Protein AF-A0A6P0SW11-F1 (afdb_monomer)

Solvent-accessible surface area (backbone atoms only — not comparable to full-atom values): 5640 Å² total; per-residue (Å²): 92,51,61,41,74,94,49,58,41,46,24,47,91,90,39,73,54,66,67,67,46,71,48,77,40,77,90,79,73,42,77,46,79,41,57,68,57,85,79,71,82,98,61,69,75,45,81,43,76,32,81,65,41,77,54,76,73,45,80,44,78,50,73,45,66,45,66,55,95,58,100,70,68,53,80,39,79,76,50,70,49,79,47,73,42,76,133

Structure (mmCIF, N/CA/C/O backbone):
data_AF-A0A6P0SW11-F1
#
_entry.id   AF-A0A6P0SW11-F1
#
loop_
_atom_site.group_PDB
_atom_site.id
_atom_site.type_symbol
_atom_site.label_atom_id
_atom_site.label_alt_id
_atom_site.label_comp_id
_atom_site.label_asym_id
_atom_site.label_entity_id
_atom_site.label_seq_id
_atom_site.pdbx_PDB_ins_code
_atom_site.Cartn_x
_atom_site.Cartn_y
_atom_site.Cartn_z
_atom_site.occupancy
_atom_site.B_iso_or_equiv
_atom_site.auth_seq_id
_atom_site.auth_comp_id
_atom_site.auth_asym_id
_atom_site.auth_atom_id
_atom_site.pdbx_PDB_model_num
ATOM 1 N N . GLY A 1 1 ? 5.509 -0.456 -13.074 1.00 86.38 1 GLY A N 1
ATOM 2 C CA . GLY A 1 1 ? 4.177 -1.037 -13.332 1.00 86.38 1 GLY A CA 1
ATOM 3 C C . GLY A 1 1 ? 3.127 0.047 -13.225 1.00 86.38 1 GLY A C 1
ATOM 4 O O . GLY A 1 1 ? 3.487 1.208 -13.073 1.00 86.38 1 GLY A O 1
ATOM 5 N N . LYS A 1 2 ? 1.848 -0.303 -13.325 1.00 92.88 2 LYS A N 1
ATOM 6 C CA . LYS A 1 2 ? 0.720 0.606 -13.076 1.00 92.88 2 LYS A CA 1
ATOM 7 C C . LYS A 1 2 ? -0.438 -0.155 -12.440 1.00 92.88 2 LYS A C 1
ATOM 9 O O . LYS A 1 2 ? -0.544 -1.361 -12.633 1.00 92.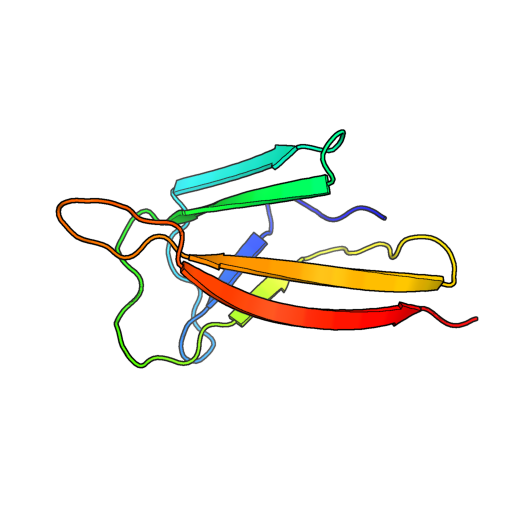88 2 LYS A O 1
ATOM 14 N N . PHE A 1 3 ? -1.300 0.560 -11.744 1.00 95.75 3 PHE A N 1
ATOM 15 C CA . PHE A 1 3 ? -2.541 0.063 -11.162 1.00 95.75 3 PHE A CA 1
ATOM 16 C C . PHE A 1 3 ? -3.591 1.174 -11.231 1.00 95.75 3 PHE A C 1
ATOM 18 O O . PHE A 1 3 ? -3.261 2.322 -11.546 1.00 95.75 3 PHE A O 1
ATOM 25 N N . ASP A 1 4 ? -4.846 0.808 -11.008 1.00 96.56 4 ASP A N 1
ATOM 26 C CA . ASP A 1 4 ? -5.979 1.727 -11.010 1.00 96.56 4 ASP A CA 1
ATOM 27 C C . ASP A 1 4 ? -6.167 2.314 -9.607 1.00 96.56 4 ASP A C 1
ATOM 29 O O . ASP A 1 4 ? -6.544 1.597 -8.682 1.00 96.56 4 ASP A O 1
ATOM 33 N N . VAL A 1 5 ? -5.827 3.596 -9.444 1.00 95.50 5 VAL A N 1
ATOM 34 C CA . VAL A 1 5 ? -5.825 4.281 -8.139 1.00 95.50 5 VAL A CA 1
ATOM 35 C C . VAL A 1 5 ? -7.245 4.410 -7.584 1.00 95.50 5 VAL A C 1
ATOM 37 O O .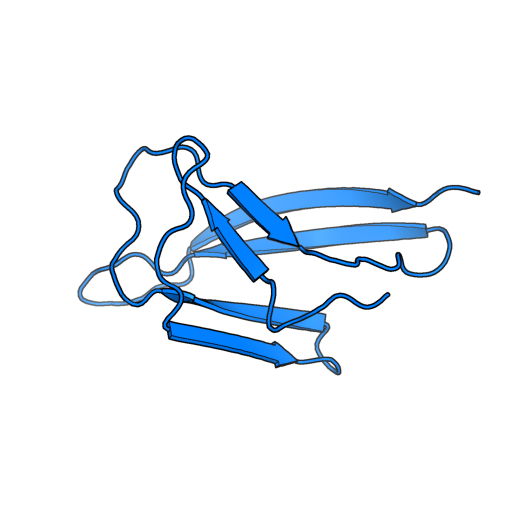 VAL A 1 5 ? -7.442 4.257 -6.383 1.00 95.50 5 VAL A O 1
ATOM 40 N N . ASP A 1 6 ? -8.234 4.567 -8.466 1.00 95.69 6 ASP A N 1
ATOM 41 C CA . ASP A 1 6 ? -9.650 4.713 -8.107 1.00 95.69 6 ASP A CA 1
ATOM 42 C C . ASP A 1 6 ? -10.298 3.375 -7.696 1.00 95.69 6 ASP A C 1
ATOM 44 O O . ASP A 1 6 ? -11.468 3.327 -7.321 1.00 95.69 6 ASP A O 1
ATOM 48 N N . LYS A 1 7 ? -9.553 2.265 -7.793 1.00 97.00 7 LYS A N 1
ATOM 49 C CA . LYS A 1 7 ? -10.007 0.903 -7.465 1.00 97.00 7 LYS A CA 1
ATOM 50 C C . LYS A 1 7 ? -9.084 0.193 -6.479 1.00 97.00 7 LYS A C 1
ATOM 52 O O . LYS A 1 7 ? -8.912 -1.031 -6.552 1.00 97.00 7 LYS A O 1
ATOM 57 N N . ILE A 1 8 ? -8.457 0.967 -5.601 1.00 97.44 8 ILE A N 1
ATOM 58 C CA . ILE A 1 8 ? -7.749 0.435 -4.441 1.00 97.44 8 ILE A CA 1
ATOM 59 C C . ILE A 1 8 ? -8.762 0.178 -3.332 1.00 97.44 8 ILE A C 1
ATOM 61 O O . ILE A 1 8 ? -9.596 1.028 -3.034 1.00 97.44 8 ILE A O 1
ATOM 65 N N . GLU A 1 9 ? -8.662 -0.991 -2.706 1.00 97.81 9 GLU A N 1
ATOM 66 C CA . GLU A 1 9 ? -9.488 -1.348 -1.557 1.00 97.81 9 GLU A CA 1
ATOM 67 C C . GLU A 1 9 ? -8.613 -1.760 -0.375 1.00 97.81 9 GLU A C 1
ATOM 69 O O . GLU A 1 9 ? -7.570 -2.401 -0.536 1.00 97.81 9 GLU A O 1
ATOM 74 N N . VAL A 1 10 ? -9.098 -1.439 0.821 1.00 96.62 10 VAL A N 1
ATOM 75 C CA . VAL A 1 10 ? -8.616 -2.004 2.080 1.00 96.62 10 VAL A CA 1
ATOM 76 C C . VAL A 1 10 ? -9.732 -2.880 2.615 1.00 96.62 10 VAL A C 1
ATOM 78 O O . VAL A 1 10 ? -10.832 -2.384 2.864 1.00 96.62 10 VAL A O 1
ATOM 81 N N . ARG A 1 11 ? -9.481 -4.181 2.752 1.00 96.88 11 ARG A N 1
ATOM 82 C CA . ARG A 1 11 ? -10.497 -5.140 3.190 1.00 96.88 11 ARG A CA 1
ATOM 83 C C . ARG A 1 11 ? -10.171 -5.729 4.549 1.00 96.88 11 ARG A C 1
ATOM 85 O O . ARG A 1 11 ? -9.012 -5.980 4.859 1.00 96.88 11 ARG A O 1
ATOM 92 N N . VAL A 1 12 ? -11.224 -5.993 5.313 1.00 94.81 12 VAL A N 1
ATOM 93 C CA . VAL A 1 12 ? -11.206 -6.809 6.530 1.00 94.81 12 VAL A CA 1
ATOM 94 C C . VAL A 1 12 ? -12.286 -7.870 6.371 1.00 94.81 12 VAL A C 1
ATOM 96 O O . VAL A 1 12 ? -13.407 -7.555 5.967 1.00 94.81 12 VAL A O 1
ATOM 99 N N . ASP A 1 13 ? -11.935 -9.136 6.598 1.00 91.94 13 ASP A N 1
ATOM 100 C CA . ASP A 1 13 ? -12.826 -10.290 6.397 1.00 91.94 13 ASP A CA 1
ATOM 101 C C . ASP A 1 13 ? -13.526 -10.295 5.023 1.00 91.94 13 ASP A C 1
ATOM 103 O O . ASP A 1 13 ? -14.723 -10.573 4.892 1.00 91.94 13 ASP A O 1
ATOM 107 N N . GLY A 1 14 ? -12.782 -9.923 3.976 1.00 92.88 14 GLY A N 1
ATOM 108 C CA . GLY A 1 14 ? -13.272 -9.856 2.597 1.00 92.88 14 GLY A CA 1
ATOM 109 C C . GLY A 1 14 ? -14.223 -8.690 2.289 1.00 92.88 14 GLY A C 1
ATOM 110 O O . GLY A 1 14 ? -14.714 -8.600 1.163 1.00 92.88 14 GLY A O 1
ATOM 111 N N . LYS A 1 15 ? -14.485 -7.785 3.241 1.00 94.69 15 LYS A N 1
ATOM 112 C CA . LYS A 1 15 ? -15.324 -6.592 3.046 1.00 94.69 15 LYS A CA 1
ATOM 113 C C . LYS A 1 15 ? -14.464 -5.347 2.892 1.00 94.69 15 LYS A C 1
ATOM 115 O O . LYS A 1 15 ? -13.600 -5.103 3.726 1.00 94.69 15 LYS A O 1
ATOM 120 N N . SER A 1 16 ? -14.733 -4.545 1.862 1.00 96.19 16 SER A N 1
ATOM 121 C CA . SER A 1 16 ? -14.060 -3.255 1.688 1.00 96.19 16 SER A CA 1
ATOM 122 C C . SER A 1 16 ? -14.494 -2.267 2.765 1.00 96.19 16 SER A C 1
ATOM 124 O O . SER A 1 16 ? -15.688 -2.078 2.999 1.00 96.19 16 SER A O 1
ATOM 126 N N . LEU A 1 17 ? -13.510 -1.623 3.381 1.00 95.88 17 LEU A N 1
ATOM 127 C CA . LEU A 1 17 ? -13.681 -0.479 4.264 1.00 95.88 17 LEU A CA 1
ATOM 128 C C . LEU A 1 17 ? -13.676 0.826 3.448 1.00 95.88 17 LEU A C 1
ATOM 130 O O . LEU A 1 17 ? -13.108 0.852 2.349 1.00 95.88 17 LEU A O 1
ATOM 134 N N . PRO A 1 18 ? -14.305 1.901 3.953 1.00 96.06 18 PRO A N 1
ATOM 135 C CA . PRO A 1 18 ? -14.329 3.188 3.269 1.00 96.06 18 PRO A CA 1
ATOM 136 C C . PRO A 1 18 ? -12.945 3.854 3.276 1.00 96.06 18 PRO A C 1
ATOM 138 O O . PRO A 1 18 ? -12.331 4.071 4.325 1.00 96.06 18 PRO A O 1
ATOM 141 N N . VAL A 1 19 ? -12.455 4.179 2.080 1.00 96.50 19 VAL A N 1
ATOM 142 C CA . VAL A 1 19 ? -11.191 4.887 1.851 1.00 96.50 19 VAL A CA 1
ATOM 143 C C . VAL A 1 19 ? -11.510 6.345 1.537 1.00 96.50 19 VAL A C 1
ATOM 145 O O . VAL A 1 19 ? -12.261 6.619 0.607 1.00 96.50 19 VAL A O 1
ATOM 148 N N . SER A 1 20 ? -10.921 7.260 2.304 1.00 95.69 20 SER A N 1
ATOM 149 C CA . SER A 1 20 ? -11.094 8.707 2.150 1.00 95.69 20 SER A CA 1
ATOM 150 C C . SER A 1 20 ? -10.276 9.233 0.974 1.00 95.69 20 SER A C 1
ATOM 152 O O . SER A 1 20 ? -10.775 9.954 0.112 1.00 95.69 20 SER A O 1
ATOM 154 N N . GLU A 1 21 ? -8.999 8.848 0.921 1.00 96.25 21 GLU A N 1
ATOM 155 C CA . GLU A 1 21 ? -8.065 9.352 -0.079 1.00 96.25 21 GLU A CA 1
ATOM 156 C C . GLU A 1 21 ? -6.983 8.321 -0.391 1.00 96.25 21 GLU A C 1
ATOM 158 O O . GLU A 1 21 ? -6.487 7.608 0.486 1.00 96.25 21 GLU A O 1
ATOM 163 N N . VAL A 1 22 ? -6.578 8.282 -1.658 1.00 97.62 22 VAL A N 1
ATOM 164 C CA . VAL A 1 22 ? -5.421 7.523 -2.119 1.00 97.62 22 VAL A CA 1
ATOM 165 C C . VAL A 1 22 ? -4.466 8.468 -2.836 1.00 97.62 22 VAL A C 1
ATOM 167 O O . VAL A 1 22 ? -4.809 9.056 -3.861 1.00 97.62 22 VAL A O 1
ATOM 170 N N . VAL A 1 23 ? -3.238 8.570 -2.332 1.00 97.00 23 VAL A N 1
ATOM 171 C CA . VAL A 1 23 ? -2.181 9.396 -2.924 1.00 97.00 23 VAL A CA 1
ATOM 172 C C . VAL A 1 23 ? -1.116 8.490 -3.521 1.00 97.00 23 VAL A C 1
ATOM 174 O O . VAL A 1 23 ? -0.420 7.766 -2.808 1.00 97.00 23 VAL A O 1
ATOM 177 N N . TRP A 1 24 ? -0.978 8.540 -4.847 1.00 96.25 24 TRP A N 1
ATOM 178 C CA . TRP A 1 24 ? 0.041 7.794 -5.580 1.00 96.25 24 TRP A CA 1
ATOM 179 C C . TRP A 1 24 ? 1.179 8.709 -6.043 1.00 96.25 24 TRP A C 1
ATOM 181 O O . TRP A 1 24 ? 1.063 9.410 -7.053 1.00 96.25 24 TRP A O 1
ATOM 191 N N . ASP A 1 25 ? 2.300 8.660 -5.325 1.00 96.00 25 ASP A N 1
ATOM 192 C CA . ASP A 1 25 ? 3.541 9.335 -5.688 1.00 96.00 25 ASP A CA 1
ATOM 193 C C . ASP A 1 25 ? 4.389 8.425 -6.587 1.00 96.00 25 ASP A C 1
ATOM 195 O O . ASP A 1 25 ? 5.071 7.497 -6.142 1.00 96.00 25 ASP A O 1
ATOM 199 N N . LYS A 1 26 ? 4.335 8.708 -7.889 1.00 91.88 26 LYS A N 1
ATOM 200 C CA . LYS A 1 26 ? 5.050 7.948 -8.922 1.00 91.88 26 LYS A CA 1
ATOM 201 C C . LYS A 1 26 ? 6.559 8.145 -8.895 1.00 91.88 26 LYS A C 1
ATOM 203 O O . LYS A 1 26 ? 7.263 7.262 -9.374 1.00 91.88 26 LYS A O 1
ATOM 208 N N . GLU A 1 27 ? 7.037 9.291 -8.423 1.00 94.31 27 GLU A N 1
ATOM 209 C CA . GLU A 1 27 ? 8.463 9.613 -8.422 1.00 94.31 27 GLU A CA 1
ATOM 210 C C . GLU A 1 27 ? 9.172 8.848 -7.304 1.00 94.31 27 GLU A C 1
ATOM 212 O O . GLU A 1 27 ? 10.222 8.248 -7.531 1.00 94.31 27 GLU A O 1
ATOM 217 N N . ASN A 1 28 ? 8.535 8.778 -6.133 1.00 95.06 28 ASN A N 1
ATOM 218 C CA . ASN A 1 28 ? 9.057 8.070 -4.965 1.00 95.06 28 ASN A CA 1
ATOM 219 C C . ASN A 1 28 ? 8.566 6.617 -4.843 1.00 95.06 28 ASN A C 1
ATOM 221 O O . ASN A 1 28 ? 8.941 5.923 -3.900 1.00 95.06 28 ASN A O 1
ATOM 225 N N . TYR A 1 29 ? 7.728 6.149 -5.774 1.00 93.75 29 TYR A N 1
ATOM 226 C CA . TYR A 1 29 ? 7.067 4.837 -5.727 1.00 93.75 29 TYR A CA 1
ATOM 227 C C . TYR A 1 29 ? 6.312 4.584 -4.413 1.00 93.75 29 TYR A C 1
ATOM 229 O O . TYR A 1 29 ? 6.302 3.467 -3.894 1.00 93.75 29 TYR A O 1
ATOM 237 N N . SER A 1 30 ? 5.669 5.627 -3.886 1.00 95.19 30 SER A N 1
ATOM 238 C CA . SER A 1 30 ? 4.989 5.604 -2.594 1.00 95.19 30 SER A CA 1
ATOM 239 C C . SER A 1 30 ? 3.480 5.702 -2.773 1.00 95.19 30 SER A C 1
ATOM 241 O O . SER A 1 30 ? 2.976 6.618 -3.426 1.00 95.19 30 SER A O 1
ATOM 243 N N . LEU A 1 31 ? 2.754 4.748 -2.192 1.00 96.12 31 LEU A N 1
ATOM 244 C CA . LEU A 1 31 ? 1.299 4.768 -2.114 1.00 96.12 31 LEU A CA 1
ATOM 245 C C . LEU A 1 31 ? 0.881 5.044 -0.673 1.00 96.12 31 LEU A C 1
ATOM 247 O O . LEU A 1 31 ? 1.249 4.297 0.231 1.00 96.12 31 LEU A O 1
ATOM 251 N N . GLN A 1 32 ? 0.077 6.083 -0.479 1.00 95.88 32 GLN A N 1
ATOM 252 C CA . GLN A 1 32 ? -0.527 6.413 0.807 1.00 95.88 32 GLN A CA 1
ATOM 253 C C . GLN A 1 32 ? -2.038 6.228 0.699 1.00 95.88 32 GLN A C 1
ATOM 255 O O . GLN A 1 32 ? -2.652 6.683 -0.265 1.00 95.88 32 GLN A O 1
ATOM 260 N N . ILE A 1 33 ? -2.620 5.527 1.670 1.00 96.12 33 ILE A N 1
ATOM 261 C CA . ILE A 1 33 ? -4.053 5.236 1.734 1.00 96.12 33 ILE A CA 1
ATOM 262 C C . ILE A 1 33 ? -4.565 5.788 3.060 1.00 96.12 33 ILE A C 1
ATOM 264 O O . ILE A 1 33 ? -4.109 5.369 4.125 1.00 96.12 33 ILE A O 1
ATOM 268 N N . TYR A 1 34 ? -5.503 6.724 2.987 1.00 94.56 34 TYR A N 1
ATOM 269 C CA . TYR A 1 34 ? -6.159 7.322 4.139 1.00 94.56 34 TYR A CA 1
ATOM 270 C C . TYR A 1 34 ? -7.564 6.746 4.257 1.00 94.56 34 TYR A C 1
ATOM 272 O O . TYR A 1 34 ? -8.372 6.855 3.337 1.00 94.56 34 TYR A O 1
ATOM 280 N N . MET A 1 35 ? -7.855 6.121 5.392 1.00 93.94 35 MET A N 1
ATOM 281 C CA . MET A 1 35 ? -9.167 5.541 5.674 1.00 93.94 35 MET A CA 1
ATOM 282 C C . MET A 1 35 ? -10.134 6.619 6.173 1.00 93.94 35 MET A C 1
ATOM 284 O O . MET A 1 35 ? -9.702 7.541 6.864 1.00 93.94 35 MET A O 1
ATOM 288 N N . GLU A 1 36 ? -11.428 6.513 5.852 1.00 94.75 36 GLU A N 1
ATOM 289 C CA . GLU A 1 36 ? -12.443 7.391 6.467 1.00 94.75 36 GLU A CA 1
ATOM 290 C C . GLU A 1 36 ? -12.615 7.080 7.959 1.00 94.75 36 GLU A C 1
ATOM 292 O O . GLU A 1 36 ? -12.785 7.982 8.778 1.00 94.75 36 GLU A O 1
ATOM 297 N N . GLU A 1 37 ? -12.515 5.798 8.314 1.00 90.56 37 GLU A N 1
ATOM 298 C CA . GLU A 1 37 ? -12.628 5.299 9.680 1.00 90.56 37 GLU A CA 1
ATOM 299 C C . GLU A 1 37 ? -11.387 4.475 10.059 1.00 90.56 37 GLU A C 1
ATOM 301 O O . GLU A 1 37 ? -10.786 3.828 9.195 1.00 90.56 37 GLU A O 1
ATOM 306 N N . PRO A 1 38 ? -10.978 4.458 11.342 1.00 88.94 38 PRO A N 1
ATOM 307 C CA . PRO A 1 38 ? -9.878 3.613 11.789 1.00 88.94 38 PRO A CA 1
ATOM 308 C C . PRO A 1 38 ? -10.118 2.135 11.462 1.00 88.94 38 PRO A C 1
ATOM 310 O O . PRO A 1 38 ? -11.191 1.594 11.728 1.00 88.94 38 PRO A O 1
ATOM 313 N N . VAL A 1 39 ? -9.089 1.458 10.948 1.00 89.06 39 VAL A N 1
ATOM 314 C CA . VAL A 1 39 ? -9.132 0.002 10.768 1.00 89.06 39 VAL A CA 1
ATOM 315 C C . VAL A 1 39 ? -9.162 -0.666 12.150 1.00 89.06 39 VAL A C 1
ATOM 317 O O . VAL A 1 39 ? -8.337 -0.306 12.999 1.00 89.06 39 VAL A O 1
ATOM 320 N N . PRO A 1 40 ? -10.076 -1.620 12.410 1.00 85.25 40 PRO A N 1
ATOM 321 C CA . PRO A 1 40 ? -10.139 -2.300 13.697 1.00 85.25 40 PRO A CA 1
ATOM 322 C C . PRO A 1 40 ? -8.817 -2.994 14.052 1.00 85.25 40 PRO A C 1
ATOM 324 O O . PRO A 1 40 ? -8.127 -3.554 13.198 1.00 85.25 40 PRO A O 1
ATOM 327 N N . ALA A 1 41 ? -8.454 -2.949 15.333 1.00 84.62 41 ALA A N 1
ATOM 328 C CA . ALA A 1 41 ? -7.243 -3.596 15.823 1.00 84.62 41 ALA A CA 1
ATOM 329 C C . ALA A 1 41 ? -7.371 -5.127 15.806 1.00 84.62 41 ALA A C 1
ATOM 331 O O . ALA A 1 41 ? -8.449 -5.664 16.041 1.00 84.62 41 ALA A O 1
ATOM 332 N N . ASN A 1 42 ? -6.235 -5.815 15.641 1.00 84.75 42 ASN A N 1
ATOM 333 C CA . ASN A 1 42 ? -6.115 -7.281 15.629 1.00 84.75 42 ASN A CA 1
ATOM 334 C C . ASN A 1 42 ? -6.858 -7.997 14.489 1.00 84.75 42 ASN A C 1
ATOM 336 O O . ASN A 1 42 ? -7.087 -9.201 14.587 1.00 84.75 42 ASN A O 1
ATOM 340 N N . GLU A 1 43 ? -7.173 -7.287 13.409 1.00 88.38 43 GLU A N 1
ATOM 341 C CA . GLU A 1 43 ? -7.799 -7.874 12.226 1.00 88.38 43 GLU A CA 1
ATOM 342 C C . GLU A 1 43 ? -6.794 -8.159 11.108 1.00 88.38 43 GLU A C 1
ATOM 344 O O . GLU A 1 43 ? -5.764 -7.490 10.969 1.00 88.38 43 GLU A O 1
ATOM 349 N N . ASN A 1 44 ? -7.119 -9.148 10.270 1.00 90.94 44 ASN A N 1
ATOM 350 C CA . ASN A 1 44 ? -6.386 -9.390 9.033 1.00 90.94 44 ASN A CA 1
ATOM 351 C C . ASN A 1 44 ? -6.824 -8.373 7.979 1.00 90.94 44 ASN A C 1
ATOM 353 O O . ASN A 1 44 ? -7.982 -8.348 7.563 1.00 90.94 44 ASN A O 1
ATOM 357 N N . VAL A 1 45 ? -5.872 -7.555 7.539 1.00 93.00 45 VAL A N 1
ATOM 358 C CA . VAL A 1 45 ? -6.102 -6.516 6.537 1.00 93.00 45 VAL A CA 1
ATOM 359 C C . VAL A 1 45 ? -5.551 -6.966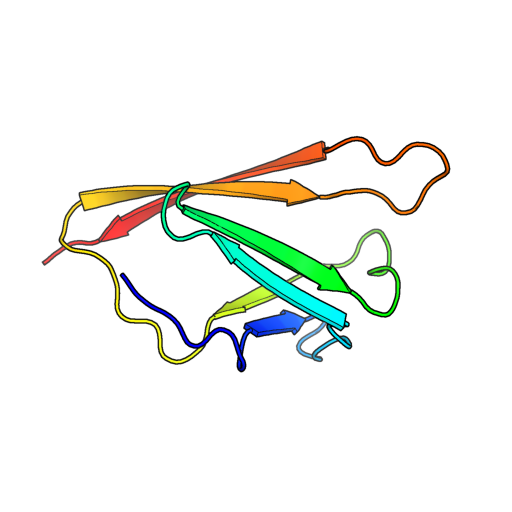 5.193 1.00 93.00 45 VAL A C 1
ATOM 361 O O . VAL A 1 45 ? -4.400 -7.391 5.089 1.00 93.00 45 VAL A O 1
ATOM 364 N N . GLU A 1 46 ? -6.354 -6.816 4.148 1.00 95.38 46 GLU A N 1
ATOM 365 C CA . GLU A 1 46 ? -5.953 -7.056 2.766 1.00 95.38 46 GLU A CA 1
ATOM 366 C C . GLU A 1 46 ? -5.897 -5.730 2.007 1.00 95.38 46 GLU A C 1
ATOM 368 O O . GLU A 1 46 ? -6.840 -4.939 2.045 1.00 95.38 46 GLU A O 1
ATOM 373 N N . LEU A 1 47 ? -4.808 -5.502 1.274 1.00 94.94 47 LEU A N 1
ATOM 374 C CA . LEU A 1 47 ? -4.714 -4.411 0.308 1.00 94.94 47 LEU A CA 1
ATOM 375 C C . LEU A 1 47 ? -4.960 -4.974 -1.088 1.00 94.94 47 LEU A C 1
ATOM 377 O O . LEU A 1 47 ? -4.219 -5.847 -1.549 1.00 94.94 47 LEU A O 1
ATOM 381 N N . VAL A 1 48 ? -5.988 -4.476 -1.768 1.00 96.81 48 VAL A N 1
ATOM 382 C CA . VAL A 1 48 ? -6.380 -4.967 -3.090 1.00 96.81 48 VAL A CA 1
ATOM 383 C 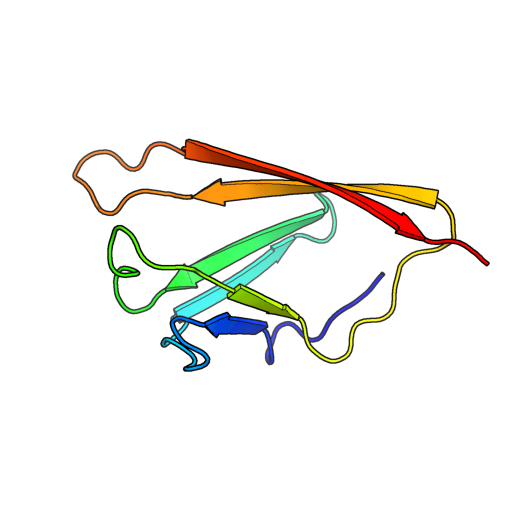C . VAL A 1 48 ? -6.094 -3.905 -4.135 1.00 96.81 48 VAL A C 1
ATOM 385 O O . VAL A 1 48 ? -6.640 -2.805 -4.108 1.00 96.81 48 VAL A O 1
ATOM 388 N N . PHE A 1 49 ? -5.235 -4.270 -5.081 1.00 96.00 49 PHE A N 1
ATOM 389 C CA . PHE A 1 49 ? -4.850 -3.438 -6.209 1.00 96.00 49 PHE A CA 1
ATOM 390 C C . PHE A 1 49 ? -5.510 -3.986 -7.469 1.00 96.00 49 PHE A C 1
ATOM 392 O O . PHE A 1 49 ? -5.262 -5.126 -7.868 1.00 96.00 49 PHE A O 1
ATOM 399 N N . SER A 1 50 ? -6.332 -3.169 -8.117 1.00 96.31 50 SER A N 1
ATOM 400 C CA . SER A 1 50 ? -7.074 -3.574 -9.310 1.00 96.31 50 SER A CA 1
ATOM 401 C C . SER A 1 50 ? -6.365 -3.173 -10.603 1.00 96.31 50 SER A C 1
ATOM 403 O O . SER A 1 50 ? -5.633 -2.181 -10.664 1.00 96.31 50 SER A O 1
ATOM 405 N N . ASN A 1 51 ? -6.611 -3.943 -11.669 1.00 96.50 51 ASN A N 1
ATOM 406 C CA . ASN A 1 51 ? -6.095 -3.685 -13.023 1.00 96.50 51 ASN A CA 1
ATOM 407 C C . ASN A 1 51 ? -4.566 -3.504 -13.076 1.00 96.50 51 ASN A C 1
ATOM 409 O O . ASN A 1 51 ? -4.041 -2.675 -13.827 1.00 96.50 51 ASN A O 1
ATOM 413 N N . VAL A 1 52 ? -3.850 -4.281 -12.261 1.00 94.25 52 VAL A N 1
ATOM 414 C CA . VAL A 1 52 ? -2.396 -4.192 -12.141 1.00 94.25 52 VAL A CA 1
ATOM 415 C C . VAL A 1 52 ? -1.731 -4.649 -13.436 1.00 94.25 52 VAL A C 1
ATOM 417 O O . VAL A 1 52 ? -1.960 -5.749 -13.936 1.00 94.25 52 VAL A O 1
ATOM 420 N N . LYS A 1 53 ? -0.835 -3.810 -13.953 1.00 94.31 53 LYS A N 1
ATOM 421 C CA . LYS A 1 53 ? 0.215 -4.212 -14.884 1.00 94.31 53 LYS A CA 1
ATOM 422 C C . LYS A 1 53 ? 1.545 -4.164 -14.147 1.00 94.31 53 LYS A C 1
ATOM 424 O O . LYS A 1 53 ? 2.020 -3.085 -13.778 1.00 94.31 53 LYS A O 1
ATOM 429 N N . ASN A 1 54 ? 2.152 -5.330 -13.985 1.00 91.88 54 ASN A N 1
ATOM 430 C CA . ASN A 1 54 ? 3.445 -5.479 -13.332 1.00 91.88 54 ASN A CA 1
ATOM 431 C C . ASN A 1 54 ? 4.541 -4.639 -14.027 1.00 91.88 54 ASN A C 1
ATOM 433 O O . ASN A 1 54 ? 4.428 -4.340 -15.222 1.00 91.88 54 ASN A O 1
ATOM 437 N N . PRO A 1 55 ? 5.567 -4.174 -13.285 1.00 91.06 55 PRO A N 1
ATOM 438 C CA . PRO A 1 55 ? 6.808 -3.681 -13.887 1.00 91.06 55 PRO A CA 1
ATOM 439 C C . PRO A 1 55 ? 7.516 -4.785 -14.696 1.00 91.06 55 PRO A C 1
ATOM 441 O O . PRO A 1 55 ? 7.040 -5.919 -14.762 1.00 91.06 55 PRO A O 1
ATOM 444 N N . ASP A 1 56 ? 8.636 -4.430 -15.326 1.00 91.56 56 ASP A N 1
ATOM 445 C CA . ASP A 1 56 ? 9.490 -5.397 -16.020 1.00 91.56 56 ASP A CA 1
ATOM 446 C C . ASP A 1 56 ? 10.005 -6.495 -15.068 1.00 91.56 56 ASP A C 1
ATOM 448 O O . ASP A 1 56 ? 9.796 -6.455 -13.855 1.00 91.56 56 ASP A O 1
ATOM 452 N N . GLY A 1 57 ? 10.655 -7.519 -15.623 1.00 94.50 57 GLY A N 1
ATOM 453 C CA . GLY A 1 57 ? 11.180 -8.622 -14.820 1.00 94.50 57 GLY A CA 1
ATOM 454 C C . GLY A 1 57 ? 12.234 -8.156 -13.810 1.00 94.50 57 GLY A C 1
ATOM 455 O O . GLY A 1 57 ? 13.096 -7.339 -14.136 1.00 94.50 57 GLY A O 1
ATOM 456 N N . GLY A 1 58 ? 12.186 -8.699 -12.594 1.00 94.38 58 GLY A N 1
ATOM 457 C CA . GLY A 1 58 ? 13.097 -8.325 -11.513 1.00 94.38 58 GLY A CA 1
ATOM 458 C C . GLY A 1 58 ? 12.580 -8.683 -10.122 1.00 94.38 58 GLY A C 1
ATOM 459 O O . GLY A 1 58 ? 11.503 -9.259 -9.969 1.00 94.38 58 GLY A O 1
ATOM 460 N N . THR A 1 59 ? 13.362 -8.325 -9.104 1.00 95.44 59 THR A N 1
ATOM 461 C CA . THR A 1 59 ? 12.975 -8.440 -7.692 1.00 95.44 59 THR A CA 1
ATOM 462 C C . THR A 1 59 ? 12.675 -7.054 -7.141 1.00 95.44 59 THR A C 1
ATOM 464 O O . THR A 1 59 ? 13.507 -6.153 -7.228 1.00 95.44 59 THR A O 1
ATOM 467 N N . TYR A 1 60 ? 11.490 -6.903 -6.562 1.00 94.19 60 TYR A N 1
ATOM 468 C CA . TYR A 1 60 ? 10.962 -5.663 -6.011 1.00 94.19 60 TYR A CA 1
ATOM 469 C C . TYR A 1 60 ? 10.665 -5.836 -4.523 1.00 94.19 60 TYR A C 1
ATOM 471 O O . TYR A 1 60 ? 10.323 -6.928 -4.071 1.00 94.19 60 TYR A O 1
ATOM 479 N N . TYR A 1 61 ? 10.769 -4.746 -3.769 1.00 95.44 61 TYR A N 1
ATOM 480 C CA . TYR A 1 61 ? 10.459 -4.714 -2.345 1.00 95.44 61 TYR A CA 1
ATOM 481 C C . TYR A 1 61 ? 9.214 -3.864 -2.147 1.00 95.44 61 TYR A C 1
ATOM 483 O O . TYR A 1 61 ? 9.225 -2.668 -2.426 1.00 95.44 61 TYR A O 1
ATOM 491 N N . PHE A 1 62 ? 8.137 -4.484 -1.683 1.00 94.69 62 PHE A N 1
ATOM 492 C CA . PHE A 1 62 ? 6.935 -3.777 -1.277 1.00 94.69 62 PHE A CA 1
ATOM 493 C C . PHE A 1 62 ? 7.017 -3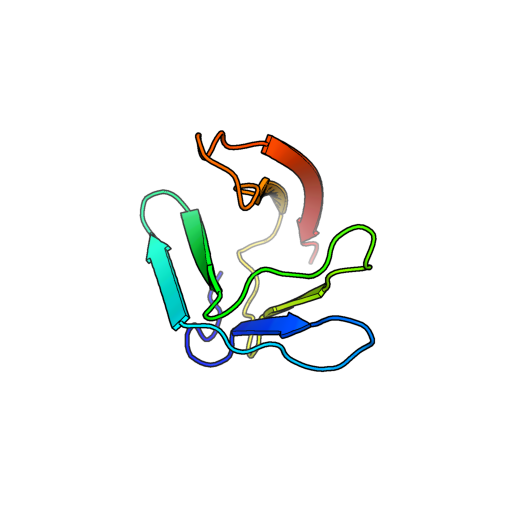.555 0.229 1.00 94.69 62 PHE A C 1
ATOM 495 O O . PHE A 1 62 ? 6.919 -4.510 0.992 1.00 94.69 62 PHE A O 1
ATOM 502 N N . VAL A 1 63 ? 7.281 -2.323 0.651 1.00 96.88 63 VAL A N 1
ATOM 503 C CA . VAL A 1 63 ? 7.442 -1.958 2.064 1.00 96.88 63 VAL A CA 1
ATOM 504 C C . VAL A 1 63 ? 6.158 -1.303 2.550 1.00 96.88 63 VAL A C 1
ATOM 506 O O . VAL A 1 63 ? 5.621 -0.438 1.863 1.00 96.88 63 VAL A O 1
ATOM 509 N N . CYS A 1 64 ? 5.679 -1.682 3.735 1.00 95.75 64 CYS A N 1
ATOM 510 C CA . CYS A 1 64 ? 4.484 -1.083 4.318 1.00 95.75 64 CYS A CA 1
ATOM 511 C C . CYS A 1 64 ? 4.759 -0.520 5.713 1.00 95.75 64 CYS A C 1
ATOM 513 O O . CYS A 1 64 ? 5.406 -1.148 6.560 1.00 95.75 64 CYS A O 1
ATOM 515 N N . TYR A 1 65 ? 4.205 0.668 5.935 1.00 94.62 65 TYR A N 1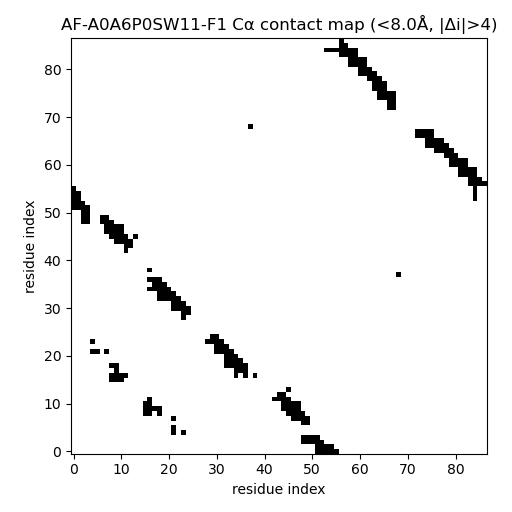
ATOM 516 C CA . TYR A 1 65 ? 4.103 1.326 7.225 1.00 94.62 65 TYR A CA 1
ATOM 517 C C . TYR A 1 65 ? 2.632 1.624 7.495 1.00 94.62 65 TYR A C 1
ATOM 519 O O . TYR A 1 65 ? 1.880 1.916 6.566 1.00 94.62 65 TYR A O 1
ATOM 527 N N . VAL A 1 66 ? 2.239 1.602 8.763 1.00 91.69 66 VAL A N 1
ATOM 528 C CA . VAL A 1 66 ? 0.909 2.027 9.211 1.00 91.69 66 VAL A CA 1
ATOM 529 C C . VAL A 1 66 ? 1.040 3.151 10.226 1.00 91.69 66 VAL A C 1
ATOM 531 O O . VAL A 1 66 ? 1.990 3.189 11.010 1.00 91.69 66 VAL A O 1
ATOM 534 N N . LEU A 1 67 ? 0.078 4.066 10.220 1.00 88.69 67 LEU A N 1
ATOM 535 C CA . LEU A 1 67 ? -0.078 5.070 11.264 1.00 88.69 67 LEU A CA 1
ATOM 536 C C . LEU A 1 67 ? -1.171 4.581 12.207 1.00 88.69 67 LEU A C 1
ATOM 538 O O . LEU A 1 67 ? -2.318 4.420 11.797 1.00 88.69 67 LEU A O 1
ATOM 542 N N . ALA A 1 68 ? -0.809 4.301 13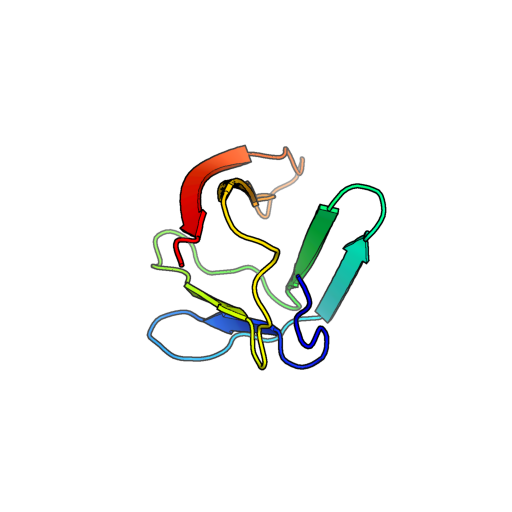.458 1.00 77.56 68 ALA A N 1
ATOM 543 C CA . ALA A 1 68 ? -1.793 3.917 14.461 1.00 77.56 68 ALA A CA 1
ATOM 544 C C . ALA A 1 68 ? -2.717 5.104 14.774 1.00 77.56 68 ALA A C 1
ATOM 546 O O . ALA A 1 68 ? -2.256 6.241 14.895 1.00 77.56 68 ALA A O 1
ATOM 547 N N . ALA A 1 69 ? -4.013 4.831 14.940 1.00 69.50 69 ALA A N 1
ATOM 548 C CA . ALA A 1 69 ? -4.974 5.813 15.424 1.00 69.50 69 ALA A CA 1
ATOM 549 C C . ALA A 1 69 ? -4.695 6.099 16.913 1.00 69.50 69 ALA A C 1
ATOM 551 O O . ALA A 1 69 ? -5.099 5.341 17.791 1.00 69.50 69 ALA A O 1
ATOM 552 N N . GLY A 1 70 ? -3.940 7.160 17.194 1.00 68.50 70 GLY A N 1
ATOM 553 C CA . GLY A 1 70 ? -3.567 7.605 18.538 1.00 68.50 70 GLY A CA 1
ATOM 554 C C . GLY A 1 70 ? -2.983 9.022 18.516 1.00 68.50 70 GLY A C 1
ATOM 555 O O . GLY A 1 70 ? -2.762 9.579 17.443 1.00 68.50 70 GLY A O 1
ATOM 556 N N . ASP A 1 71 ? -2.728 9.603 19.694 1.00 60.06 71 ASP A N 1
ATOM 557 C CA . ASP A 1 71 ? -2.395 11.035 19.851 1.00 60.06 71 ASP A CA 1
ATOM 558 C C . ASP A 1 71 ? -1.119 11.486 19.119 1.00 60.06 71 ASP A C 1
ATOM 560 O O . ASP A 1 71 ? -0.980 12.660 18.776 1.00 60.06 71 ASP A O 1
ATOM 564 N N . ILE A 1 72 ? -0.179 10.570 18.868 1.00 74.56 72 ILE A N 1
ATOM 565 C CA . ILE A 1 72 ? 1.027 10.846 18.084 1.00 74.56 72 ILE A CA 1
ATOM 566 C C . ILE A 1 72 ? 1.115 9.795 16.973 1.00 74.56 72 ILE A C 1
ATOM 568 O O . ILE A 1 72 ? 1.507 8.656 17.248 1.00 74.56 72 ILE A O 1
ATOM 572 N N . PRO A 1 73 ? 0.764 10.143 15.723 1.00 71.50 73 PRO A N 1
ATOM 573 C CA . PRO A 1 73 ? 0.846 9.214 14.608 1.00 71.50 73 PRO A CA 1
ATOM 574 C C . PRO A 1 73 ? 2.320 8.968 14.267 1.00 71.50 73 PRO A C 1
ATOM 576 O O . PRO A 1 73 ? 2.965 9.762 13.584 1.00 71.50 73 PRO A O 1
ATOM 579 N N . LEU A 1 74 ? 2.867 7.862 14.772 1.00 84.00 74 L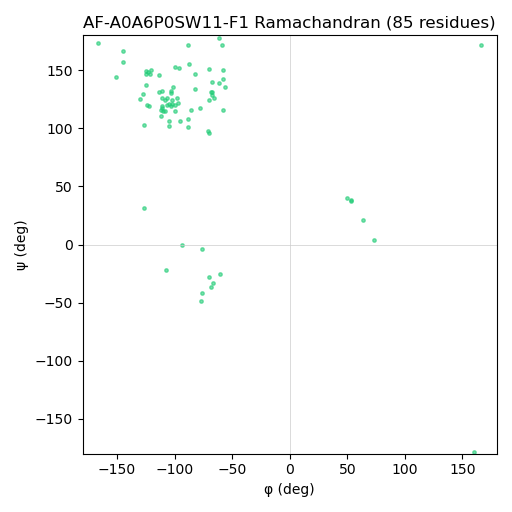EU A N 1
ATOM 580 C CA . LEU A 1 74 ? 4.204 7.394 14.421 1.00 84.00 74 LEU A CA 1
ATOM 581 C C . LEU A 1 74 ? 4.108 6.307 13.343 1.00 84.00 74 LEU A C 1
ATOM 583 O O . LEU A 1 74 ? 3.414 5.306 13.558 1.00 84.0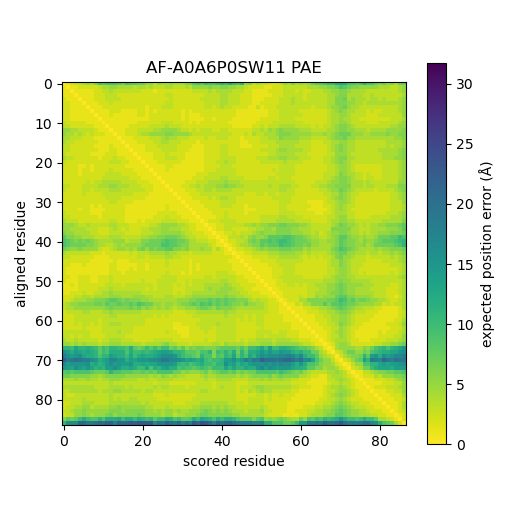0 74 LEU A O 1
ATOM 587 N N . PRO A 1 75 ? 4.813 6.464 12.204 1.00 89.19 75 PRO A N 1
ATOM 588 C CA . PRO A 1 75 ? 4.905 5.415 11.199 1.00 89.19 75 PRO A CA 1
ATOM 589 C C . PRO A 1 75 ? 5.489 4.147 11.814 1.00 89.19 75 PRO A C 1
ATOM 591 O O . PRO A 1 75 ? 6.645 4.110 12.236 1.00 89.19 75 PRO A O 1
ATOM 594 N N . THR A 1 76 ? 4.683 3.095 11.853 1.00 90.81 76 THR A N 1
ATOM 595 C CA . THR A 1 76 ? 5.082 1.781 12.344 1.00 90.81 76 THR A CA 1
ATOM 596 C C . THR A 1 76 ? 5.324 0.875 11.152 1.00 90.81 76 THR A C 1
ATOM 598 O O . THR A 1 76 ? 4.419 0.641 10.356 1.00 90.81 76 THR A O 1
ATOM 601 N N . TYR A 1 77 ? 6.549 0.375 11.009 1.00 93.19 77 TYR A N 1
ATOM 602 C CA . TYR A 1 77 ? 6.881 -0.610 9.983 1.00 93.19 77 TYR A CA 1
ATOM 603 C C . TYR A 1 77 ? 6.139 -1.919 10.263 1.00 93.19 77 TYR A C 1
ATOM 605 O O . TYR A 1 77 ? 6.273 -2.473 11.354 1.00 93.19 77 TYR A O 1
ATOM 613 N N . VAL A 1 78 ? 5.388 -2.421 9.281 1.00 92.19 78 VAL A N 1
ATOM 614 C CA . VAL A 1 78 ? 4.646 -3.688 9.421 1.00 92.19 78 VAL A CA 1
ATOM 615 C C . VAL A 1 78 ? 5.260 -4.824 8.617 1.00 92.19 78 VAL A C 1
ATOM 617 O O . VAL A 1 78 ? 5.062 -5.987 8.958 1.00 92.19 78 VAL A O 1
ATOM 620 N N . GLY A 1 79 ? 6.042 -4.521 7.579 1.00 95.38 79 GLY A N 1
ATOM 621 C CA . GLY A 1 79 ? 6.686 -5.569 6.804 1.00 95.38 79 GLY A CA 1
ATOM 622 C C . GLY A 1 79 ? 7.262 -5.126 5.470 1.00 95.38 79 GLY A C 1
ATOM 623 O O . GLY A 1 79 ? 7.042 -4.012 4.992 1.00 95.38 79 GLY A O 1
ATOM 624 N N . THR A 1 80 ? 7.992 -6.066 4.873 1.00 97.31 80 THR A N 1
ATOM 625 C CA . THR A 1 80 ? 8.480 -6.001 3.500 1.00 97.31 80 THR A CA 1
ATOM 626 C C . THR A 1 80 ? 8.125 -7.307 2.809 1.00 97.31 80 THR A C 1
ATOM 628 O O . THR A 1 80 ? 8.508 -8.381 3.274 1.00 97.31 80 THR A O 1
ATOM 631 N N . TRP A 1 81 ? 7.441 -7.214 1.677 1.00 96.00 81 TRP A N 1
ATOM 632 C CA . TRP A 1 81 ? 7.153 -8.340 0.802 1.00 96.00 81 TRP A CA 1
ATOM 633 C C . TRP A 1 81 ? 8.108 -8.280 -0.383 1.00 96.00 81 TRP A C 1
ATOM 635 O O . TRP A 1 81 ? 8.159 -7.289 -1.113 1.00 96.00 81 TRP A O 1
ATOM 645 N N . ILE A 1 82 ? 8.890 -9.342 -0.560 1.00 95.81 82 ILE A N 1
ATOM 646 C CA . ILE A 1 82 ? 9.795 -9.476 -1.700 1.00 95.81 82 ILE A CA 1
ATOM 647 C C . ILE A 1 82 ? 8.986 -10.071 -2.851 1.00 95.81 82 ILE A C 1
ATOM 649 O O . ILE A 1 82 ? 8.500 -11.197 -2.760 1.00 95.81 82 ILE A O 1
ATOM 653 N N . VAL A 1 83 ? 8.831 -9.306 -3.927 1.00 92.94 83 VAL A N 1
ATOM 654 C CA . VAL A 1 83 ? 8.038 -9.677 -5.100 1.00 92.94 83 VAL A CA 1
ATOM 655 C C . VAL A 1 83 ? 8.979 -9.900 -6.273 1.00 92.94 83 VAL A C 1
ATOM 657 O O . VAL A 1 83 ? 9.576 -8.959 -6.795 1.00 92.94 83 VAL A O 1
ATOM 660 N N . SER A 1 84 ? 9.106 -11.152 -6.703 1.00 94.50 84 SER A N 1
ATOM 661 C CA . SER A 1 84 ? 9.866 -11.508 -7.899 1.00 94.50 84 SER A CA 1
ATOM 662 C C . SER A 1 84 ? 8.931 -11.654 -9.092 1.00 94.50 84 SER A C 1
ATOM 664 O O . SER A 1 84 ? 8.014 -12.472 -9.085 1.00 94.50 84 SER A O 1
ATOM 666 N N . ILE A 1 85 ? 9.182 -10.864 -10.130 1.00 93.38 85 ILE A N 1
ATOM 667 C CA . ILE A 1 85 ? 8.458 -10.910 -11.398 1.00 93.38 85 ILE A CA 1
ATOM 668 C C . ILE A 1 85 ? 9.370 -11.597 -12.412 1.00 93.38 85 ILE A C 1
ATOM 670 O O . ILE A 1 85 ? 10.385 -11.042 -12.836 1.00 93.38 85 ILE A O 1
ATOM 674 N N . GLY A 1 86 ? 9.024 -12.840 -12.742 1.00 88.75 86 GLY A N 1
ATOM 675 C CA . GLY A 1 86 ? 9.696 -13.646 -13.759 1.00 88.75 86 GLY A CA 1
ATOM 676 C C . GLY A 1 86 ? 9.115 -13.441 -15.159 1.00 88.75 86 GLY A C 1
ATOM 677 O O . GLY A 1 86 ? 8.091 -12.776 -15.329 1.00 88.75 86 GLY A O 1
ATOM 678 N N . ARG A 1 87 ? 9.795 -14.022 -16.151 1.00 61.97 87 ARG A N 1
ATOM 679 C CA . ARG A 1 87 ? 9.275 -14.197 -17.513 1.00 61.97 87 ARG A CA 1
ATOM 680 C C . ARG A 1 87 ? 8.451 -15.469 -17.625 1.00 61.97 87 ARG A C 1
ATOM 682 O O . ARG A 1 87 ? 8.839 -16.455 -16.962 1.00 61.97 87 ARG A O 1
#

Mean predicted aligned error: 3.86 Å

Foldseek 3Di:
DDFDQVPKFKDFPNDGAAWPDWDQDPVVRDIDTHGPDDDDPPTDIDIDTHPDDDDDFDKDKDWDWDQHPDPDGDTHTDDIDIDGDDD

pLDDT: mean 91.79, std 7.58, range [60.06, 97.81]

Sequence (87 aa):
GKFDVDKIEVRVDGKSLPVSEVVWDKENYSLQIYMEEPVPANENVELVFSNVKNPDGGTYYFVCYVLAAGDIPLPTYVGTWIVSIGR

Secondary structure (DSSP, 8-state):
-B--GGGEEEEETTEEEPEEEEEEETTTTEEEEEESSPPPTTPPEEEEE-S-B--SSEEEEEEEEEE-SSSS--EEEEEEEEEEE--

Radius of gyration: 13.98 Å; Cα contacts (8 Å, |Δi|>4): 139; chains: 1; bounding box: 28×25×37 Å